Protein AF-A0A3N5H2R0-F1 (afdb_monomer)

Radius of gyration: 17.03 Å; Cα contacts (8 Å, |Δi|>4): 228; chains: 1; bounding box: 40×31×48 Å

Secondary structure (DSSP, 8-state):
-PPPEEEEETTEEEEEE-SS--SS-S-EEE-PPPTT--TTTTTTHHHHHHHH-GGGGGSEEEEEPPSEE-GGGT-TT-EESS---HHHHHHHTTSHHHHHHHHH---TTHHHHHHHHHHHHHHHHTTT---GGG-

Structure (mmCIF, N/CA/C/O backbone):
data_AF-A0A3N5H2R0-F1
#
_entry.id   AF-A0A3N5H2R0-F1
#
loop_
_atom_site.group_PDB
_atom_site.id
_atom_site.type_symbol
_atom_site.label_atom_id
_atom_site.label_alt_id
_atom_site.label_comp_id
_atom_site.label_asym_id
_atom_site.label_entity_id
_atom_site.label_seq_id
_atom_site.pdbx_PDB_ins_code
_atom_site.Cartn_x
_atom_site.Cartn_y
_atom_site.Cartn_z
_atom_site.occupancy
_atom_site.B_iso_or_equiv
_atom_site.auth_seq_id
_atom_site.auth_comp_id
_atom_site.auth_asym_id
_atom_site.auth_atom_id
_atom_site.pdbx_PDB_model_num
ATOM 1 N N . MET A 1 1 ? 3.231 8.170 21.384 1.00 50.50 1 MET A N 1
ATOM 2 C CA . MET A 1 1 ? 3.229 7.594 20.026 1.00 50.50 1 MET A CA 1
ATOM 3 C C . MET A 1 1 ? 2.236 6.459 20.040 1.00 50.50 1 MET A C 1
ATOM 5 O O . MET A 1 1 ? 2.194 5.750 21.033 1.00 50.50 1 MET A O 1
ATOM 9 N N . SER A 1 2 ? 1.395 6.358 19.021 1.00 62.34 2 SER A N 1
ATOM 10 C CA . SER A 1 2 ? 0.558 5.175 18.832 1.00 62.34 2 SER A CA 1
ATOM 11 C C . SER A 1 2 ? 1.466 4.042 18.371 1.00 62.34 2 SER A C 1
ATOM 13 O O . SER A 1 2 ? 2.292 4.276 17.488 1.00 62.34 2 SER A O 1
ATOM 15 N N . ASP A 1 3 ? 1.355 2.864 18.976 1.00 82.88 3 ASP A N 1
ATOM 16 C CA . ASP A 1 3 ? 2.231 1.745 18.634 1.00 82.88 3 ASP A CA 1
ATOM 17 C C . ASP A 1 3 ? 1.963 1.280 17.197 1.00 82.88 3 ASP A C 1
ATOM 19 O O . ASP A 1 3 ? 0.813 1.117 16.777 1.00 82.88 3 ASP A O 1
ATOM 23 N N . VAL A 1 4 ? 3.042 1.092 16.438 1.00 90.75 4 VAL A N 1
ATOM 24 C CA . VAL A 1 4 ? 2.999 0.455 15.122 1.00 90.75 4 VAL A CA 1
ATOM 25 C C . VAL A 1 4 ? 2.943 -1.049 15.355 1.00 90.75 4 VAL A C 1
ATOM 27 O O . VAL A 1 4 ? 3.816 -1.609 16.016 1.00 90.75 4 VAL A O 1
ATOM 30 N N . VAL A 1 5 ? 1.919 -1.709 14.820 1.00 93.12 5 VAL A N 1
ATOM 31 C CA . VAL A 1 5 ? 1.773 -3.164 14.917 1.00 93.12 5 VAL A CA 1
ATOM 32 C C . VAL A 1 5 ? 2.035 -3.781 13.552 1.00 93.12 5 VAL A C 1
ATOM 34 O O . VAL A 1 5 ? 1.237 -3.620 12.627 1.00 93.12 5 VAL A O 1
ATOM 37 N N . SER A 1 6 ? 3.145 -4.502 13.435 1.00 95.00 6 SER A N 1
ATOM 38 C CA . SER A 1 6 ? 3.487 -5.276 12.241 1.00 95.00 6 SER A CA 1
ATOM 39 C C . SER A 1 6 ? 2.812 -6.645 12.291 1.00 95.00 6 SER A C 1
ATOM 41 O O . SER A 1 6 ? 2.837 -7.333 13.312 1.00 95.00 6 SER A O 1
ATOM 43 N N . SER A 1 7 ? 2.191 -7.049 11.188 1.00 94.94 7 SER A N 1
ATOM 44 C CA . SER A 1 7 ? 1.535 -8.351 11.052 1.00 94.94 7 SER A CA 1
ATOM 45 C C . SER A 1 7 ? 1.510 -8.797 9.591 1.00 94.94 7 SER A C 1
ATOM 47 O O . SER A 1 7 ? 1.977 -8.085 8.703 1.00 94.94 7 SER A O 1
ATOM 49 N N . THR A 1 8 ? 0.957 -9.976 9.324 1.00 97.62 8 THR A N 1
ATOM 50 C CA . THR A 1 8 ? 0.681 -10.433 7.961 1.00 97.62 8 THR A CA 1
ATOM 51 C C . THR A 1 8 ? -0.810 -10.308 7.674 1.00 97.62 8 THR A C 1
ATOM 53 O O . THR A 1 8 ? -1.629 -10.845 8.420 1.00 97.62 8 THR A O 1
ATOM 56 N N . ALA A 1 9 ? -1.161 -9.638 6.578 1.00 97.44 9 ALA A N 1
ATOM 57 C CA . ALA A 1 9 ? -2.521 -9.570 6.057 1.00 97.44 9 ALA A CA 1
ATOM 58 C C . ALA A 1 9 ? -2.545 -10.168 4.646 1.00 97.44 9 ALA A C 1
ATOM 60 O O . ALA A 1 9 ? -1.898 -9.664 3.724 1.00 97.44 9 ALA A O 1
ATOM 61 N N . GLY A 1 10 ? -3.271 -11.275 4.479 1.00 97.19 10 GLY A N 1
ATOM 62 C CA . GLY A 1 10 ? -3.186 -12.075 3.259 1.00 97.19 10 GLY A CA 1
ATOM 63 C C . GLY A 1 10 ? -1.756 -12.581 3.040 1.00 97.19 10 GLY A C 1
ATOM 64 O O . GLY A 1 10 ? -1.222 -13.313 3.867 1.00 97.19 10 GLY A O 1
ATOM 65 N N . GLU A 1 11 ? -1.136 -12.169 1.934 1.00 98.12 11 GLU A N 1
ATOM 66 C CA . GLU A 1 11 ? 0.245 -12.529 1.572 1.00 98.12 11 GLU A CA 1
ATOM 67 C C . GLU A 1 11 ? 1.263 -11.399 1.809 1.00 98.12 11 GLU A C 1
ATOM 69 O O . GLU A 1 11 ? 2.422 -11.529 1.410 1.00 98.12 11 GLU A O 1
ATOM 74 N N . LEU A 1 12 ? 0.846 -10.270 2.390 1.00 98.56 12 LEU A N 1
ATOM 75 C CA . LEU A 1 12 ? 1.713 -9.112 2.602 1.00 98.56 12 LEU A CA 1
ATOM 76 C C . LEU A 1 12 ? 2.002 -8.911 4.085 1.00 98.56 12 LEU A C 1
ATOM 78 O O . LEU A 1 12 ? 1.128 -9.055 4.939 1.00 98.56 12 LEU A O 1
ATOM 82 N N . GLU A 1 13 ? 3.238 -8.529 4.375 1.00 98.31 13 GLU A N 1
ATOM 83 C CA . GLU A 1 13 ? 3.571 -7.852 5.620 1.00 98.31 13 GLU A CA 1
ATOM 84 C C . GLU A 1 13 ? 2.909 -6.469 5.614 1.00 98.31 13 GLU A C 1
ATOM 86 O O . GLU A 1 13 ? 2.924 -5.768 4.601 1.00 98.31 13 GLU A O 1
ATOM 91 N N . VAL A 1 14 ? 2.285 -6.094 6.726 1.00 98.25 14 VAL A N 1
ATOM 92 C CA . VAL A 1 14 ? 1.574 -4.828 6.877 1.00 98.25 14 VAL A CA 1
ATOM 93 C C . VAL A 1 14 ? 1.872 -4.241 8.245 1.00 98.25 14 VAL A C 1
ATOM 95 O O . VAL A 1 14 ? 1.708 -4.912 9.266 1.00 98.25 14 VAL A O 1
ATOM 98 N N . HIS A 1 15 ? 2.224 -2.960 8.261 1.00 97.81 15 HIS A N 1
ATOM 99 C CA . HIS A 1 15 ? 2.309 -2.169 9.481 1.00 97.81 15 HIS A CA 1
ATOM 100 C C . HIS A 1 15 ? 0.988 -1.434 9.680 1.00 97.81 15 HIS A C 1
ATOM 102 O O . HIS A 1 15 ? 0.464 -0.819 8.750 1.00 97.81 15 HIS A O 1
ATOM 108 N N . VAL A 1 16 ? 0.414 -1.519 10.875 1.00 96.12 16 VAL A N 1
ATOM 109 C CA . VAL 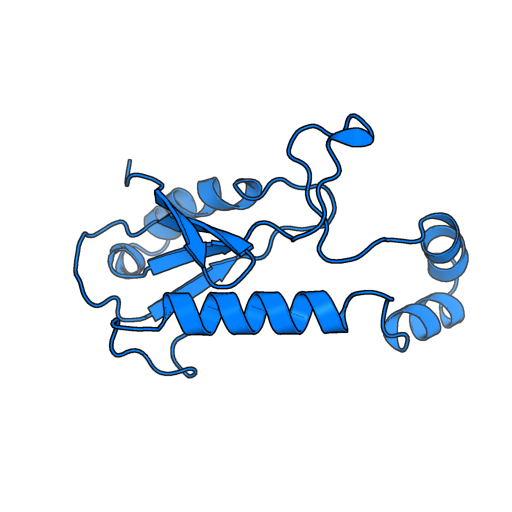A 1 16 ? -0.872 -0.897 11.194 1.00 96.12 16 VAL A CA 1
ATOM 110 C C . VAL A 1 16 ? -0.683 0.127 12.297 1.00 96.12 16 VAL A C 1
ATOM 112 O O . VAL A 1 16 ? -0.056 -0.150 13.318 1.00 96.12 16 VAL A O 1
ATOM 115 N N . VAL A 1 17 ? -1.280 1.301 12.100 1.00 95.31 17 VAL A N 1
ATOM 116 C CA . VAL A 1 17 ? -1.359 2.356 13.109 1.00 95.31 17 VAL A CA 1
ATOM 117 C C . VAL A 1 17 ? -2.820 2.707 13.325 1.00 95.31 17 VAL A C 1
ATOM 119 O O . VAL A 1 17 ? -3.526 3.087 12.392 1.00 95.31 17 VAL A O 1
ATOM 122 N N . GLN A 1 18 ? -3.283 2.607 14.568 1.00 92.19 18 GLN A N 1
ATOM 123 C CA . GLN A 1 18 ? -4.596 3.100 14.964 1.00 92.19 18 GLN A CA 1
ATOM 124 C C . GLN A 1 18 ? -4.443 3.953 16.227 1.00 92.19 18 GLN A C 1
ATOM 126 O O . GLN A 1 18 ? -4.227 3.397 17.303 1.00 92.19 18 GLN A O 1
ATOM 131 N N . PRO A 1 19 ? -4.497 5.292 16.110 1.00 90.00 19 PRO A N 1
ATOM 132 C CA . PRO A 1 19 ? -4.164 6.169 17.224 1.00 90.00 19 PRO A CA 1
ATOM 133 C C . PRO A 1 19 ? -5.072 6.028 18.438 1.00 90.00 19 PRO A C 1
ATOM 135 O O . PRO A 1 19 ? -4.573 5.919 19.556 1.00 90.00 19 PRO A O 1
ATOM 138 N N . ASP A 1 20 ? -6.380 5.987 18.209 1.00 89.44 20 ASP A N 1
ATOM 139 C CA . ASP A 1 20 ? -7.352 5.729 19.258 1.00 89.44 20 ASP A CA 1
ATOM 140 C C . ASP A 1 20 ? -7.743 4.246 19.216 1.00 89.44 20 ASP A C 1
ATOM 142 O O . ASP A 1 20 ? -8.329 3.748 18.246 1.00 89.44 20 ASP A O 1
ATOM 146 N N . ALA A 1 21 ? -7.398 3.518 20.280 1.00 68.81 21 ALA A N 1
ATOM 147 C CA . ALA A 1 21 ? -7.686 2.097 20.400 1.00 68.81 21 ALA A CA 1
ATOM 148 C C . ALA A 1 21 ? -9.205 1.860 20.467 1.00 68.81 21 ALA A C 1
ATOM 150 O O . ALA A 1 21 ? -9.881 2.242 21.420 1.00 68.81 21 ALA A O 1
ATOM 151 N N . GLY A 1 22 ? -9.747 1.206 19.441 1.00 71.94 22 GLY A N 1
ATOM 152 C CA . GLY A 1 22 ? -11.155 0.838 19.351 1.00 71.94 22 GLY A CA 1
ATOM 153 C C . GLY A 1 22 ? -11.344 -0.308 18.355 1.00 71.94 22 GLY A C 1
ATOM 154 O O . GLY A 1 22 ? -10.687 -0.326 17.314 1.00 71.94 22 GLY A O 1
ATOM 155 N N . PRO A 1 23 ? -12.225 -1.285 18.624 1.00 67.00 23 PRO A N 1
ATOM 156 C CA . PRO A 1 23 ? -12.307 -2.494 17.803 1.00 67.00 23 PRO A CA 1
ATOM 157 C C . PRO A 1 23 ? -12.843 -2.241 16.384 1.00 67.00 23 PRO A C 1
ATOM 159 O O . PRO A 1 23 ? -12.659 -3.083 15.508 1.00 67.00 23 PRO A O 1
ATOM 162 N N . ARG A 1 24 ? -13.504 -1.101 16.144 1.00 84.06 24 ARG A N 1
ATOM 163 C CA . ARG A 1 24 ? -14.193 -0.791 14.884 1.00 84.06 24 ARG A CA 1
ATOM 164 C C . ARG A 1 24 ? -13.797 0.599 14.378 1.00 84.06 24 ARG A C 1
ATOM 166 O O . ARG A 1 24 ? -14.429 1.576 14.782 1.00 84.06 24 ARG A O 1
ATOM 173 N N . PRO A 1 25 ? -12.751 0.710 13.543 1.00 90.69 25 PRO A N 1
ATOM 174 C CA . PRO A 1 25 ? -12.425 1.979 12.907 1.00 90.69 25 PRO A CA 1
ATOM 175 C C . PRO A 1 25 ? -13.551 2.372 11.933 1.00 90.69 25 PRO A C 1
ATOM 177 O O . PRO A 1 25 ? -14.167 1.488 11.340 1.00 90.69 25 PRO A O 1
ATOM 180 N N . PRO A 1 26 ? -13.837 3.671 11.728 1.00 93.44 26 PRO A N 1
ATOM 181 C CA . PRO A 1 26 ? -14.839 4.125 10.765 1.00 93.44 26 PRO A CA 1
ATOM 182 C C . PRO A 1 26 ? -14.311 4.135 9.322 1.00 93.44 26 PRO A C 1
ATOM 184 O O . PRO A 1 26 ? -15.092 4.316 8.387 1.00 93.44 26 PRO A O 1
ATOM 187 N N . LEU A 1 27 ? -13.000 4.011 9.133 1.00 95.19 27 LEU A N 1
ATOM 188 C CA . LEU A 1 27 ? -12.320 4.049 7.845 1.00 95.19 27 LEU A CA 1
ATOM 189 C C . LEU A 1 27 ? -10.998 3.285 7.972 1.00 95.19 27 LEU A C 1
ATOM 191 O O . LEU A 1 27 ? -10.319 3.398 9.001 1.00 95.19 27 LEU A O 1
ATOM 195 N N . LEU A 1 28 ? -10.646 2.537 6.933 1.00 95.75 28 LEU A N 1
ATOM 196 C CA . LEU A 1 28 ? -9.299 2.028 6.707 1.00 95.75 28 LEU A CA 1
ATOM 197 C C . LEU A 1 28 ? -8.632 2.931 5.664 1.00 95.75 28 LEU A C 1
ATOM 199 O O . LEU A 1 28 ? -9.257 3.274 4.674 1.00 95.75 28 LEU A O 1
ATOM 203 N N . VAL A 1 29 ? -7.392 3.350 5.888 1.00 97.06 29 VAL A N 1
ATOM 204 C CA . VAL A 1 29 ? -6.605 4.103 4.901 1.00 97.06 29 VAL A CA 1
ATOM 205 C C . VAL A 1 29 ? -5.354 3.304 4.596 1.00 97.06 29 VAL A C 1
ATOM 207 O O . VAL A 1 29 ? -4.592 2.980 5.507 1.00 97.06 29 VAL A O 1
ATOM 210 N N . VAL A 1 30 ? -5.142 2.988 3.321 1.00 97.81 30 VAL A N 1
ATOM 211 C CA . VAL A 1 30 ? -4.008 2.175 2.872 1.00 97.81 30 VAL A CA 1
ATOM 212 C C . VAL A 1 30 ? -2.989 3.051 2.152 1.00 97.81 30 VAL A C 1
ATOM 214 O O . VAL A 1 30 ? -3.296 3.675 1.139 1.00 97.81 30 VAL A O 1
ATOM 217 N N . PHE A 1 31 ? -1.763 3.079 2.665 1.00 98.19 31 PHE A N 1
ATOM 218 C CA . PHE A 1 31 ? -0.644 3.808 2.077 1.00 98.19 31 PHE A CA 1
ATOM 219 C C . PHE A 1 31 ? 0.332 2.835 1.419 1.00 98.19 31 PHE A C 1
ATOM 221 O O . PHE A 1 31 ? 1.050 2.101 2.094 1.00 98.19 31 PHE A O 1
ATOM 228 N N . ASN A 1 32 ? 0.382 2.839 0.087 1.00 98.25 32 ASN A N 1
ATOM 229 C CA . ASN A 1 32 ? 1.347 2.050 -0.672 1.00 98.25 32 ASN A CA 1
ATOM 230 C C . ASN A 1 32 ? 2.614 2.874 -0.929 1.00 98.25 32 ASN A C 1
ATOM 232 O O . ASN A 1 32 ? 2.564 3.902 -1.606 1.00 98.25 32 ASN A O 1
ATOM 236 N N . HIS A 1 33 ? 3.750 2.404 -0.418 1.00 98.25 33 HIS A N 1
ATOM 237 C CA . HIS A 1 33 ? 5.047 3.032 -0.657 1.00 98.25 33 HIS A CA 1
ATOM 238 C C . HIS A 1 33 ? 5.493 2.908 -2.131 1.00 98.25 33 HIS A C 1
ATOM 240 O O . HIS A 1 33 ? 5.002 2.063 -2.893 1.00 98.25 33 HIS A O 1
ATOM 246 N N . GLY A 1 34 ? 6.448 3.755 -2.528 1.00 97.50 34 GLY A N 1
ATOM 247 C CA . GLY A 1 34 ? 7.056 3.755 -3.862 1.00 97.50 34 GLY A CA 1
ATOM 248 C C . GLY A 1 34 ? 8.137 2.683 -4.050 1.00 97.50 34 GLY A C 1
ATOM 249 O O . GLY A 1 34 ? 8.551 2.016 -3.107 1.00 97.50 34 GLY A O 1
ATOM 250 N N . TYR A 1 35 ? 8.617 2.511 -5.282 1.00 96.50 35 TYR A N 1
ATOM 251 C CA . TYR A 1 35 ? 9.669 1.537 -5.598 1.00 96.50 35 TYR A CA 1
ATOM 252 C C . TYR A 1 35 ? 10.952 1.805 -4.797 1.00 96.50 35 TYR A C 1
ATOM 254 O O . TYR A 1 35 ? 11.479 2.915 -4.839 1.00 96.50 35 TYR A O 1
ATOM 262 N N . GLY A 1 36 ? 11.476 0.782 -4.117 1.00 96.56 36 GLY A N 1
ATOM 263 C CA . GLY A 1 36 ? 12.730 0.861 -3.366 1.00 96.56 36 GLY A CA 1
ATOM 264 C C . GLY A 1 36 ? 12.603 1.463 -1.963 1.00 96.56 36 GLY A C 1
ATOM 265 O O . GLY A 1 36 ? 13.591 1.496 -1.239 1.00 96.56 36 GLY A O 1
ATOM 266 N N . ALA A 1 37 ? 11.412 1.910 -1.562 1.00 97.75 37 ALA A N 1
ATOM 267 C CA . ALA A 1 37 ? 11.132 2.307 -0.184 1.00 97.75 37 ALA A CA 1
ATOM 268 C C . ALA A 1 37 ? 10.860 1.076 0.700 1.00 97.75 37 ALA A C 1
ATOM 270 O O . ALA A 1 37 ? 10.524 0.005 0.186 1.00 97.75 37 ALA A O 1
ATOM 271 N N . SER A 1 38 ? 11.004 1.218 2.019 1.00 96.88 38 SER A N 1
ATOM 272 C CA . SER A 1 38 ? 10.630 0.168 2.974 1.00 96.88 38 SER A CA 1
ATOM 273 C C . SER A 1 38 ? 9.118 0.146 3.229 1.00 96.88 38 SER A C 1
ATOM 275 O O . SER A 1 38 ? 8.398 1.089 2.895 1.00 96.88 38 SER A O 1
ATOM 277 N N . GLY A 1 39 ? 8.625 -0.928 3.857 1.00 96.44 39 GLY A N 1
ATOM 278 C CA . GLY A 1 39 ? 7.218 -1.037 4.265 1.00 96.44 39 GLY A CA 1
ATOM 279 C C . GLY A 1 39 ? 6.776 0.035 5.268 1.00 96.44 39 GLY A C 1
ATOM 280 O O . GLY A 1 39 ? 5.604 0.405 5.297 1.00 96.44 39 GLY A O 1
ATOM 281 N N . GLU A 1 40 ? 7.717 0.578 6.043 1.00 96.38 40 GLU A N 1
ATOM 282 C CA . GLU A 1 40 ? 7.460 1.582 7.081 1.00 96.38 40 GLU A CA 1
ATOM 283 C C . GLU A 1 40 ? 7.677 3.030 6.613 1.00 96.38 40 GLU A C 1
ATOM 285 O O . GLU A 1 40 ? 7.365 3.954 7.358 1.00 96.38 40 GLU A O 1
ATOM 290 N N . ASP A 1 41 ? 8.164 3.256 5.386 1.00 97.31 41 ASP A N 1
ATOM 291 C CA . ASP A 1 41 ? 8.579 4.579 4.876 1.00 97.31 41 ASP A CA 1
ATOM 292 C C . ASP A 1 41 ? 7.498 5.666 5.022 1.00 97.31 41 ASP A C 1
ATOM 294 O O . ASP A 1 41 ? 7.785 6.826 5.313 1.00 97.31 41 ASP A O 1
ATOM 298 N N . LEU A 1 42 ? 6.227 5.278 4.883 1.00 97.62 42 LEU A N 1
ATOM 299 C CA . LEU A 1 42 ? 5.090 6.193 4.985 1.00 97.62 42 LEU A CA 1
ATOM 300 C C . LEU A 1 42 ? 4.458 6.257 6.386 1.00 97.62 42 LEU A C 1
ATOM 302 O O . LEU A 1 42 ? 3.618 7.125 6.623 1.00 97.62 42 LEU A O 1
ATOM 306 N N . VAL A 1 43 ? 4.854 5.404 7.336 1.00 97.12 43 VAL A N 1
ATOM 307 C CA . VAL A 1 43 ? 4.328 5.418 8.717 1.00 97.12 43 VAL A CA 1
ATOM 308 C C . VAL A 1 43 ? 4.506 6.788 9.397 1.00 97.12 43 VAL A C 1
ATOM 310 O O . VAL A 1 43 ? 3.550 7.260 10.025 1.00 97.12 43 VAL A O 1
ATOM 313 N N . PRO A 1 44 ? 5.647 7.4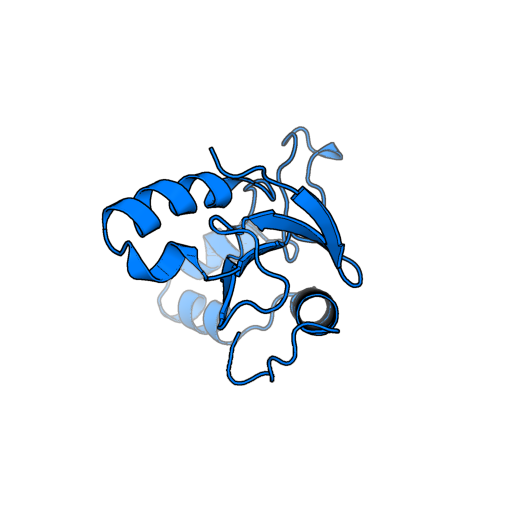96 9.241 1.00 96.31 44 PRO A N 1
ATOM 314 C CA . PRO A 1 44 ? 5.834 8.825 9.823 1.00 96.31 44 PRO A CA 1
ATOM 315 C C . PRO A 1 44 ? 4.858 9.902 9.324 1.00 96.31 44 PRO A C 1
ATOM 317 O O . PRO A 1 44 ? 4.757 10.947 9.960 1.00 96.31 44 PRO A O 1
ATOM 320 N N . PHE A 1 45 ? 4.091 9.673 8.248 1.00 95.06 45 PHE A N 1
ATOM 321 C CA . PHE A 1 45 ? 3.044 10.613 7.823 1.00 95.06 45 PHE A CA 1
ATOM 322 C C . PHE A 1 45 ? 1.849 10.648 8.779 1.00 95.06 45 PHE A C 1
ATOM 324 O O . PHE A 1 45 ? 1.127 11.644 8.809 1.00 95.06 45 PHE A O 1
ATOM 331 N N . VAL A 1 46 ? 1.611 9.589 9.560 1.00 96.00 46 VAL A N 1
ATOM 332 C CA . VAL A 1 46 ? 0.461 9.529 10.474 1.00 96.00 46 VAL A CA 1
ATOM 333 C C . VAL A 1 46 ? 0.457 10.686 11.478 1.00 96.00 46 VAL A C 1
ATOM 335 O O . VAL A 1 46 ? -0.538 11.406 11.500 1.00 96.00 46 VAL A O 1
ATOM 338 N N . PRO A 1 47 ? 1.503 10.925 12.297 1.00 95.12 47 PRO A N 1
ATOM 339 C CA . PRO A 1 47 ? 1.488 12.042 13.244 1.00 95.12 47 PRO A CA 1
ATOM 340 C C . PRO A 1 47 ? 1.260 13.405 12.568 1.00 95.12 47 PRO A C 1
ATOM 342 O O . PRO A 1 47 ? 0.462 14.188 13.075 1.00 95.12 47 PRO A O 1
ATOM 345 N N . GLU A 1 48 ? 1.856 13.645 11.397 1.00 95.81 48 GLU A N 1
ATOM 346 C CA . GLU A 1 48 ? 1.682 14.885 10.621 1.00 95.81 48 GLU A CA 1
ATOM 347 C C . GLU A 1 48 ? 0.236 15.072 10.124 1.00 95.81 48 GLU A C 1
ATOM 349 O O . GLU A 1 48 ? -0.327 16.170 10.161 1.00 95.81 48 GLU A O 1
ATOM 354 N N . LEU A 1 49 ? -0.404 13.985 9.674 1.00 95.19 49 LEU A N 1
ATOM 355 C CA . LEU A 1 49 ? -1.814 13.992 9.276 1.00 95.19 49 LEU A CA 1
ATOM 356 C C . LEU A 1 49 ? -2.732 14.250 10.471 1.00 95.19 49 LEU A C 1
ATOM 358 O O . LEU A 1 49 ? -3.698 14.998 10.341 1.00 95.19 49 LEU A O 1
ATOM 362 N N . LEU A 1 50 ? -2.433 13.659 11.629 1.00 95.56 50 LEU A N 1
ATOM 363 C CA . LEU A 1 50 ? -3.218 13.849 12.850 1.00 95.56 50 LEU A CA 1
ATOM 364 C C . LEU A 1 50 ? -3.082 15.259 13.426 1.00 95.56 50 LEU A C 1
ATOM 366 O O . LEU A 1 50 ? -4.037 15.751 14.023 1.00 95.56 50 LEU A O 1
ATOM 370 N N . GLU A 1 51 ? -1.924 15.903 13.266 1.00 96.31 51 GLU A N 1
ATOM 371 C CA . GLU A 1 51 ? -1.735 17.300 13.664 1.00 96.31 51 GLU A CA 1
ATOM 372 C C . GLU A 1 51 ? -2.631 18.229 12.838 1.00 96.31 51 GLU A C 1
ATOM 374 O O . GLU A 1 51 ? -3.296 19.110 13.382 1.00 96.31 51 GLU A O 1
ATOM 379 N N . ARG A 1 52 ? -2.696 17.998 11.522 1.00 96.81 52 ARG A N 1
ATOM 380 C CA . ARG A 1 52 ? -3.505 18.808 10.599 1.00 96.81 52 ARG A CA 1
ATOM 381 C C . ARG A 1 52 ? -4.992 18.490 10.662 1.00 96.81 52 ARG A C 1
ATOM 383 O O . ARG A 1 52 ? -5.813 19.381 10.461 1.00 96.81 52 ARG A O 1
ATOM 390 N N . GLU A 1 53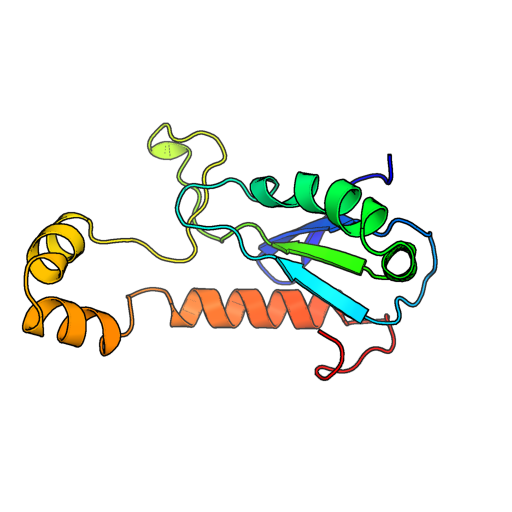 ? -5.338 17.231 10.900 1.00 95.94 53 GLU A N 1
ATOM 391 C CA . GLU A 1 53 ? -6.714 16.750 10.913 1.00 95.94 53 GLU A CA 1
ATOM 392 C C . GLU A 1 53 ? -6.947 15.777 12.088 1.00 95.94 53 GLU A C 1
ATOM 394 O O . GLU A 1 53 ? -6.948 14.549 11.927 1.00 95.94 53 GLU A O 1
ATOM 399 N N . PRO A 1 54 ? -7.189 16.313 13.300 1.00 94.38 54 PRO A N 1
ATOM 400 C CA . PRO A 1 54 ? -7.361 15.511 14.510 1.00 94.38 54 PRO A CA 1
ATOM 401 C C . PRO A 1 54 ? -8.530 14.522 14.464 1.00 94.38 54 PRO A C 1
ATOM 403 O O . PRO A 1 54 ? -8.531 13.544 15.213 1.00 94.38 54 PRO A O 1
ATOM 406 N N . ARG A 1 55 ? -9.530 14.711 13.589 1.00 92.00 55 ARG A N 1
ATOM 407 C CA . ARG A 1 55 ? -10.655 13.760 13.481 1.00 92.00 55 ARG A CA 1
ATOM 408 C C . ARG A 1 55 ? -10.214 12.376 12.983 1.00 92.00 55 ARG A C 1
ATOM 410 O O . ARG A 1 55 ? -10.935 11.396 13.171 1.00 92.00 55 ARG A O 1
ATOM 417 N N . LEU A 1 56 ?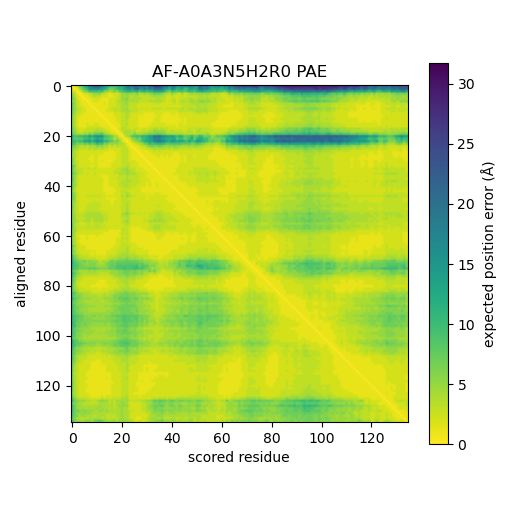 -9.031 12.283 12.366 1.00 94.19 56 LEU A N 1
ATOM 418 C CA . LEU A 1 56 ? -8.468 11.034 11.855 1.00 94.19 56 LEU A CA 1
ATOM 419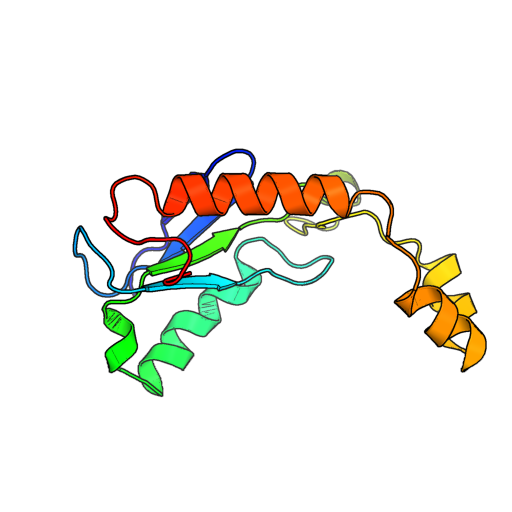 C C . LEU A 1 56 ? -7.921 10.108 12.951 1.00 94.19 56 LEU A C 1
ATOM 421 O O . LEU A 1 56 ? -7.536 8.986 12.644 1.00 94.19 56 LEU A O 1
ATOM 425 N N . ARG A 1 57 ? -7.908 10.507 14.228 1.00 93.19 57 ARG A N 1
ATOM 426 C CA . ARG A 1 57 ? -7.383 9.646 15.306 1.00 93.19 57 ARG A CA 1
ATOM 427 C C . ARG A 1 57 ? -8.129 8.315 15.468 1.00 93.19 57 ARG A C 1
ATOM 429 O O . ARG A 1 57 ? -7.533 7.334 15.897 1.00 93.19 57 ARG A O 1
ATOM 436 N N . SER A 1 58 ? -9.399 8.265 15.064 1.00 92.50 58 SER A N 1
ATOM 437 C CA . SER A 1 58 ? -10.211 7.038 15.060 1.00 92.50 58 SER A CA 1
ATOM 438 C C . SER A 1 58 ? -9.982 6.133 13.839 1.00 92.50 58 SER A C 1
ATOM 440 O O . SER A 1 58 ? -10.449 4.994 13.827 1.00 92.50 58 SER A O 1
ATOM 442 N N . VAL A 1 59 ? -9.289 6.625 12.807 1.00 94.38 59 VAL A N 1
ATOM 443 C CA . VAL A 1 59 ? -9.020 5.904 11.555 1.00 94.38 59 VAL A CA 1
ATOM 444 C C . VAL A 1 59 ? -7.916 4.874 11.766 1.00 94.38 59 VAL A C 1
ATOM 446 O O . VAL A 1 59 ? -6.973 5.091 12.529 1.00 94.38 59 VAL A O 1
ATOM 449 N N . ARG A 1 60 ? -8.028 3.742 11.066 1.00 95.12 60 ARG A N 1
ATOM 450 C CA . ARG A 1 60 ? -6.957 2.749 10.981 1.00 95.12 60 ARG A CA 1
ATOM 451 C C . ARG A 1 60 ? -6.140 2.999 9.721 1.00 95.12 60 ARG A C 1
ATOM 453 O O . ARG A 1 60 ? -6.690 3.011 8.625 1.00 95.12 60 ARG A O 1
ATOM 460 N N . PHE A 1 61 ? -4.836 3.156 9.879 1.00 97.00 61 PHE A N 1
ATOM 461 C CA . PHE A 1 61 ? -3.884 3.289 8.785 1.00 97.00 61 PHE A CA 1
ATOM 462 C C . PHE A 1 61 ? -3.145 1.969 8.590 1.00 97.00 61 PHE A C 1
ATOM 464 O O . PHE A 1 61 ? -2.731 1.350 9.570 1.00 97.00 61 PHE A O 1
ATOM 471 N N . ALA A 1 62 ? -2.983 1.542 7.343 1.00 97.56 62 ALA A N 1
ATOM 472 C CA . ALA A 1 62 ? -2.261 0.334 6.975 1.00 97.56 62 ALA A CA 1
ATOM 473 C C . ALA A 1 62 ? -1.193 0.641 5.923 1.00 97.56 62 ALA A C 1
ATOM 475 O O . ALA A 1 62 ? -1.451 1.332 4.937 1.00 97.56 62 ALA A O 1
ATOM 476 N N . PHE A 1 63 ? -0.009 0.079 6.126 1.00 98.50 63 PHE A N 1
ATOM 477 C CA . PHE A 1 63 ? 1.178 0.280 5.304 1.00 98.50 63 PHE A CA 1
ATOM 478 C C . PHE A 1 63 ? 1.669 -1.093 4.837 1.00 98.50 63 PHE A C 1
ATOM 480 O O . PHE A 1 63 ? 2.474 -1.728 5.520 1.00 98.50 63 PHE A O 1
ATOM 487 N N . PRO A 1 64 ? 1.105 -1.637 3.745 1.00 98.56 64 PRO A N 1
ATOM 488 C CA . PRO A 1 64 ? 1.543 -2.916 3.217 1.00 98.56 64 PRO A CA 1
ATOM 489 C C . PRO A 1 64 ? 2.925 -2.786 2.570 1.00 98.56 64 PRO A C 1
ATOM 491 O O . PRO A 1 64 ? 3.131 -1.962 1.674 1.00 98.56 64 PRO A O 1
ATOM 494 N N . ALA A 1 65 ? 3.851 -3.641 2.992 1.00 98.44 65 ALA A N 1
ATOM 495 C CA . ALA A 1 65 ? 5.152 -3.799 2.368 1.00 98.44 65 ALA A CA 1
ATOM 496 C C . ALA A 1 65 ? 4.998 -4.574 1.054 1.00 98.44 65 ALA A C 1
ATOM 498 O O . ALA A 1 65 ? 4.362 -5.633 0.997 1.00 98.44 65 ALA A O 1
ATOM 499 N N . ALA A 1 66 ? 5.582 -4.054 -0.020 1.00 98.38 66 ALA A N 1
ATOM 500 C CA . ALA A 1 66 ? 5.502 -4.707 -1.314 1.00 98.38 66 ALA A CA 1
ATOM 501 C C . ALA A 1 66 ? 6.210 -6.086 -1.308 1.00 98.38 66 ALA A C 1
ATOM 503 O O . ALA A 1 66 ? 7.199 -6.280 -0.597 1.00 98.38 66 ALA A O 1
ATOM 504 N N . PRO A 1 67 ? 5.733 -7.069 -2.097 1.00 97.69 67 PRO A N 1
ATOM 505 C CA . PRO A 1 67 ? 6.115 -8.473 -1.931 1.00 97.69 67 PRO A CA 1
ATOM 506 C C . PRO A 1 67 ? 7.562 -8.801 -2.320 1.00 97.69 67 PRO A C 1
ATOM 508 O O . PRO A 1 67 ? 8.071 -9.842 -1.906 1.00 97.69 67 PRO A O 1
ATOM 511 N N . LEU A 1 68 ? 8.223 -7.976 -3.137 1.00 97.50 68 LEU A N 1
ATOM 512 C CA . LEU A 1 68 ? 9.596 -8.232 -3.572 1.00 97.50 68 LEU A CA 1
ATOM 513 C C . LEU A 1 68 ? 10.569 -7.554 -2.609 1.00 97.50 68 LEU A C 1
ATOM 515 O O . LEU A 1 68 ? 10.563 -6.330 -2.499 1.00 97.50 68 LEU A O 1
ATOM 519 N N . SER A 1 69 ? 11.399 -8.344 -1.922 1.00 96.38 69 SER A N 1
ATOM 520 C CA . SER A 1 69 ? 12.548 -7.821 -1.173 1.00 96.38 69 SER A CA 1
ATOM 521 C C . SER A 1 69 ? 13.671 -7.441 -2.132 1.00 96.38 69 SER A C 1
ATOM 523 O O . SER A 1 69 ? 13.954 -8.180 -3.075 1.00 96.38 69 SER A O 1
ATOM 525 N N . MET A 1 70 ? 14.321 -6.308 -1.878 1.00 94.75 70 MET A N 1
ATOM 526 C CA . MET A 1 70 ? 15.516 -5.870 -2.604 1.00 94.75 70 MET A CA 1
ATOM 527 C C . MET A 1 70 ? 16.788 -5.999 -1.746 1.00 94.75 70 MET A C 1
ATOM 529 O O . MET A 1 70 ? 17.871 -5.591 -2.173 1.00 94.75 70 MET A O 1
ATOM 533 N N . GLY A 1 71 ? 16.672 -6.594 -0.553 1.00 92.06 71 GLY A N 1
ATOM 534 C CA . GLY A 1 71 ? 17.774 -6.765 0.396 1.00 92.06 71 GLY A CA 1
ATOM 535 C C . GLY A 1 71 ? 18.933 -7.597 -0.155 1.00 92.06 71 GLY A C 1
ATOM 536 O O . GLY A 1 71 ? 20.087 -7.227 0.047 1.00 92.06 71 GLY A O 1
ATOM 537 N N . ASP A 1 72 ? 18.646 -8.631 -0.952 1.00 88.56 72 ASP A N 1
ATOM 538 C CA . ASP A 1 72 ? 19.674 -9.473 -1.590 1.00 88.56 72 ASP A CA 1
ATOM 539 C C . ASP A 1 72 ? 20.561 -8.689 -2.572 1.00 88.56 72 ASP A C 1
ATOM 541 O O . ASP A 1 72 ? 21.704 -9.063 -2.829 1.00 88.56 72 ASP A O 1
ATOM 545 N N . ALA A 1 73 ? 20.058 -7.569 -3.101 1.00 87.62 73 ALA A N 1
ATOM 546 C CA . ALA A 1 73 ? 20.811 -6.650 -3.949 1.00 87.62 73 ALA A CA 1
ATOM 547 C C . ALA A 1 73 ? 21.538 -5.547 -3.149 1.00 87.62 73 ALA A C 1
ATOM 549 O O . ALA A 1 73 ? 22.077 -4.614 -3.745 1.00 87.62 73 ALA A O 1
ATOM 550 N N . GLY A 1 74 ? 21.530 -5.618 -1.812 1.00 91.50 74 GLY A N 1
ATOM 551 C CA . GLY A 1 74 ? 22.170 -4.650 -0.918 1.00 91.50 74 GLY A CA 1
ATOM 552 C C . GLY A 1 74 ? 21.335 -3.410 -0.591 1.00 91.50 74 GLY A C 1
ATOM 553 O O . GLY A 1 74 ? 21.880 -2.442 -0.071 1.00 91.50 74 GLY A O 1
ATOM 554 N N . TRP A 1 75 ? 20.027 -3.419 -0.871 1.00 9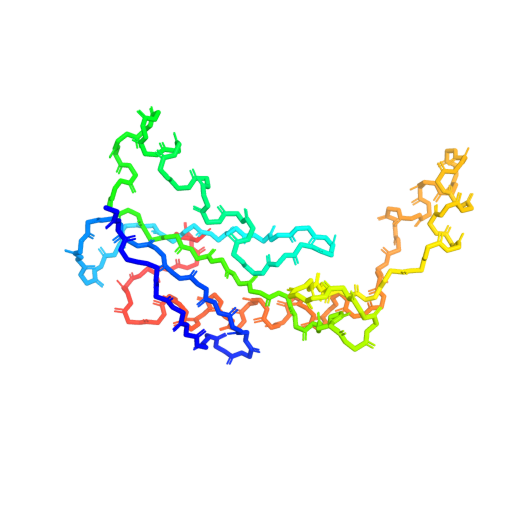1.38 75 TRP A N 1
ATOM 555 C CA . TRP A 1 75 ? 19.143 -2.260 -0.664 1.00 91.38 75 TRP A CA 1
ATOM 556 C C . TRP A 1 75 ? 18.445 -2.250 0.708 1.00 91.38 75 TRP A C 1
ATOM 558 O O . TRP A 1 75 ? 17.462 -1.540 0.896 1.00 91.38 75 TRP A O 1
ATOM 568 N N . GLY A 1 76 ? 18.938 -3.032 1.673 1.00 94.62 76 GLY A N 1
ATOM 569 C CA . GLY A 1 76 ? 18.341 -3.128 3.010 1.00 94.62 76 GLY A CA 1
ATOM 570 C C . GLY A 1 76 ? 16.878 -3.578 2.952 1.00 94.62 76 GLY A C 1
ATOM 571 O O . GLY A 1 76 ? 16.548 -4.518 2.232 1.00 94.62 76 GLY A O 1
ATOM 572 N N . ASP A 1 77 ? 16.002 -2.869 3.664 1.00 95.19 77 ASP A N 1
ATOM 573 C CA . ASP A 1 77 ? 14.569 -3.187 3.765 1.00 95.19 77 ASP A CA 1
ATOM 574 C C . ASP A 1 77 ? 13.732 -2.666 2.585 1.00 95.19 77 ASP A C 1
ATOM 576 O O . ASP A 1 77 ? 12.502 -2.632 2.648 1.00 95.19 77 ASP A O 1
ATOM 580 N N . ALA A 1 78 ? 14.379 -2.235 1.501 1.00 97.50 78 ALA A N 1
ATOM 581 C CA . ALA A 1 78 ? 13.710 -1.776 0.295 1.00 97.50 78 ALA A CA 1
ATOM 582 C C . ALA A 1 78 ? 12.804 -2.859 -0.311 1.00 97.50 78 ALA A C 1
ATOM 584 O O . ALA A 1 78 ? 13.168 -4.037 -0.432 1.00 97.50 78 ALA A O 1
ATOM 585 N N . ARG A 1 79 ? 11.622 -2.428 -0.754 1.00 98.19 79 ARG A N 1
ATOM 586 C CA . ARG A 1 79 ? 10.589 -3.280 -1.336 1.00 98.19 79 ARG A CA 1
ATOM 587 C C . ARG A 1 79 ? 10.148 -2.775 -2.709 1.00 98.19 79 ARG A C 1
ATOM 589 O O . ARG A 1 79 ? 10.186 -1.579 -3.007 1.00 98.19 79 ARG A O 1
ATOM 596 N N . ALA A 1 80 ? 9.658 -3.686 -3.545 1.00 98.00 80 ALA A N 1
ATOM 597 C CA . ALA A 1 80 ? 9.052 -3.354 -4.833 1.00 98.00 80 ALA A CA 1
ATOM 598 C C . ALA A 1 80 ? 7.758 -4.140 -5.081 1.00 98.00 80 ALA A C 1
ATOM 600 O O . ALA A 1 80 ? 7.647 -5.325 -4.763 1.00 98.00 80 ALA A O 1
ATOM 601 N N . TRP A 1 81 ? 6.764 -3.471 -5.673 1.00 98.25 81 TRP A N 1
ATOM 602 C CA . TRP A 1 81 ? 5.492 -4.101 -6.047 1.00 98.25 81 TRP A CA 1
ATOM 603 C C . TRP A 1 81 ? 5.656 -5.029 -7.245 1.00 98.25 81 TRP A C 1
ATOM 605 O O . TRP A 1 81 ? 5.097 -6.123 -7.276 1.00 98.25 81 TRP A O 1
ATOM 615 N N . TRP A 1 82 ? 6.463 -4.602 -8.206 1.00 97.44 82 TRP A N 1
ATOM 616 C CA . TRP A 1 82 ? 6.865 -5.372 -9.369 1.00 97.44 82 TRP A CA 1
ATOM 617 C C . TRP A 1 82 ? 8.272 -4.940 -9.808 1.00 97.44 82 TRP A C 1
ATOM 619 O O . TRP A 1 82 ? 8.709 -3.849 -9.425 1.00 97.44 82 TRP A O 1
ATOM 629 N N . PRO A 1 83 ? 8.999 -5.765 -10.582 1.00 95.19 83 PRO A N 1
ATOM 630 C CA . PRO A 1 83 ? 10.317 -5.401 -11.093 1.00 95.19 83 PRO A CA 1
ATOM 631 C C . PRO A 1 83 ? 10.230 -4.203 -12.042 1.00 95.19 83 PRO A C 1
ATOM 633 O O . PRO A 1 83 ? 9.285 -4.091 -12.823 1.00 95.19 83 PRO A O 1
ATOM 636 N N . LEU A 1 84 ? 11.232 -3.326 -12.014 1.00 92.44 84 LEU A N 1
ATOM 637 C CA . LEU A 1 84 ? 11.306 -2.187 -12.924 1.00 92.44 84 LEU A CA 1
ATOM 638 C C . LEU A 1 84 ? 12.484 -2.344 -13.884 1.00 92.44 84 LEU A C 1
ATOM 640 O O . LEU A 1 84 ? 13.638 -2.420 -13.464 1.00 92.44 84 LEU A O 1
ATOM 644 N N . ASP A 1 85 ? 12.194 -2.353 -15.185 1.00 92.56 85 ASP A N 1
ATOM 645 C CA . ASP A 1 85 ? 13.226 -2.286 -16.217 1.00 92.56 85 ASP A CA 1
ATOM 646 C C . ASP A 1 85 ? 13.709 -0.838 -16.369 1.00 92.56 85 ASP A C 1
ATOM 648 O O . ASP A 1 85 ? 13.111 -0.009 -17.066 1.00 92.56 85 ASP A O 1
ATOM 652 N N . TRP A 1 86 ? 14.811 -0.531 -15.689 1.00 91.81 86 TRP A N 1
ATOM 653 C CA . TRP A 1 86 ? 15.431 0.791 -15.707 1.00 91.81 86 TRP A CA 1
ATOM 654 C C . TRP A 1 86 ? 15.953 1.199 -17.085 1.00 91.81 86 TRP A C 1
ATOM 656 O O . TRP A 1 86 ? 15.903 2.383 -17.433 1.00 91.81 86 TRP A O 1
ATOM 666 N N . VAL A 1 87 ? 16.433 0.252 -17.894 1.00 94.94 87 VAL A N 1
ATOM 667 C CA . VAL A 1 87 ? 16.959 0.549 -19.235 1.00 94.94 87 VAL A CA 1
ATOM 668 C C . VAL A 1 87 ? 15.808 0.946 -20.150 1.00 94.94 87 VAL A C 1
ATOM 670 O O . VAL A 1 87 ? 15.860 1.987 -20.811 1.00 94.94 87 VAL A O 1
ATOM 673 N N . LYS A 1 88 ? 14.720 0.177 -20.131 1.00 94.44 88 LYS A N 1
ATOM 674 C CA . LYS A 1 88 ? 13.507 0.495 -20.883 1.00 94.44 88 LYS A CA 1
ATOM 675 C C . LYS A 1 88 ? 12.880 1.807 -20.423 1.00 94.44 88 LYS A C 1
ATOM 677 O O . LYS A 1 88 ? 12.571 2.655 -21.261 1.00 94.44 88 LYS A O 1
ATOM 682 N N . LEU A 1 89 ? 12.734 2.008 -19.112 1.00 94.19 89 LEU A N 1
ATOM 683 C CA . LEU A 1 89 ? 12.153 3.229 -18.554 1.00 94.19 89 LEU A CA 1
ATOM 684 C C . LEU A 1 89 ? 12.979 4.466 -18.931 1.00 94.19 89 LEU A C 1
ATOM 686 O O . LEU A 1 89 ? 12.428 5.456 -19.419 1.00 94.19 89 LEU A O 1
ATOM 690 N N . SER A 1 90 ? 14.301 4.410 -18.753 1.00 95.81 90 SER A N 1
ATOM 691 C CA . SER A 1 90 ? 15.203 5.519 -19.096 1.00 95.81 90 SER A CA 1
ATOM 692 C C . SER A 1 90 ? 15.226 5.812 -20.596 1.00 95.81 90 SER A C 1
ATOM 694 O O . SER A 1 90 ? 15.300 6.974 -20.986 1.00 95.81 90 SER A O 1
ATOM 696 N N . THR A 1 91 ? 15.097 4.790 -21.443 1.00 96.62 91 THR A N 1
ATOM 697 C CA . THR A 1 91 ? 15.065 4.955 -22.902 1.00 96.62 91 THR A CA 1
ATOM 698 C C . THR A 1 91 ? 13.746 5.571 -23.367 1.00 96.62 91 THR A C 1
ATOM 700 O O . THR A 1 91 ? 13.741 6.593 -24.058 1.00 96.62 91 THR A O 1
ATOM 703 N N . LEU A 1 92 ? 12.613 4.988 -22.968 1.00 95.94 92 LEU A N 1
ATOM 704 C CA . LEU A 1 92 ? 11.290 5.388 -23.454 1.00 95.94 92 LEU A CA 1
ATOM 705 C C . LEU A 1 92 ? 10.818 6.725 -22.866 1.00 95.94 92 LEU A C 1
ATOM 707 O O . LEU A 1 92 ? 10.141 7.493 -23.551 1.00 95.94 92 LEU A O 1
ATOM 711 N N . SER A 1 93 ? 11.212 7.063 -21.636 1.00 96.00 93 SER A N 1
ATOM 712 C CA . SER A 1 93 ? 10.802 8.321 -20.985 1.00 96.00 93 SER A CA 1
ATOM 713 C C . SER A 1 93 ? 11.306 9.590 -21.690 1.00 96.00 93 SER A C 1
ATOM 715 O O . SER A 1 93 ? 10.738 10.667 -21.494 1.00 96.00 93 SER A O 1
ATOM 717 N N . ARG A 1 94 ? 12.326 9.475 -22.552 1.00 96.94 94 ARG A N 1
ATOM 718 C CA . ARG A 1 94 ? 12.962 10.602 -23.258 1.00 96.94 94 ARG A CA 1
ATOM 719 C C . ARG A 1 94 ? 12.116 11.200 -24.377 1.00 96.94 94 ARG A C 1
ATOM 721 O O . ARG A 1 94 ? 12.422 12.298 -24.835 1.00 96.94 94 ARG A O 1
ATOM 728 N N . THR A 1 95 ? 11.078 10.504 -24.842 1.00 97.88 95 THR A N 1
ATOM 729 C CA . THR A 1 95 ? 10.245 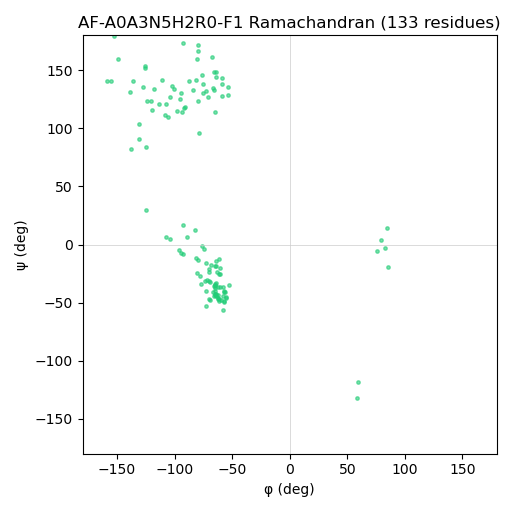10.968 -25.960 1.00 97.88 95 THR A CA 1
ATOM 730 C C . THR A 1 95 ? 8.763 10.994 -25.581 1.00 97.88 95 THR A C 1
ATOM 732 O O . THR A 1 95 ? 8.324 10.222 -24.726 1.00 97.88 95 THR A O 1
ATOM 735 N N . PRO A 1 96 ? 7.942 11.870 -26.193 1.00 97.94 96 PRO A N 1
ATOM 736 C CA . PRO A 1 96 ? 6.492 11.832 -26.007 1.00 97.94 96 PRO A CA 1
ATOM 737 C C . PRO A 1 96 ? 5.878 10.462 -26.337 1.00 97.94 96 PRO A C 1
ATOM 739 O O . PRO A 1 96 ? 5.128 9.942 -25.515 1.00 97.94 96 PRO A O 1
ATOM 742 N N . ALA A 1 97 ? 6.265 9.857 -27.467 1.00 97.56 97 ALA A N 1
ATOM 743 C CA . ALA A 1 97 ? 5.767 8.551 -27.904 1.00 97.56 97 ALA A CA 1
ATOM 744 C C . ALA A 1 97 ? 6.180 7.412 -26.955 1.00 97.56 97 ALA A C 1
ATOM 746 O O . ALA A 1 97 ? 5.354 6.586 -26.580 1.00 97.56 97 ALA A O 1
ATOM 747 N N . GLY A 1 98 ? 7.431 7.393 -26.483 1.00 97.38 98 GLY A N 1
ATOM 748 C CA . GLY A 1 98 ? 7.870 6.390 -25.511 1.00 97.38 98 GLY A CA 1
ATOM 749 C C . GLY A 1 98 ? 7.170 6.531 -24.153 1.00 97.38 98 GLY A C 1
ATOM 750 O O . GLY A 1 98 ? 6.805 5.530 -23.541 1.00 97.38 98 GLY A O 1
ATOM 751 N N . ARG A 1 99 ? 6.879 7.761 -23.701 1.00 96.62 99 ARG A N 1
ATOM 752 C CA . ARG A 1 99 ? 6.054 7.990 -22.497 1.00 96.62 99 ARG A CA 1
ATOM 753 C C . ARG A 1 99 ? 4.615 7.513 -22.672 1.00 96.62 99 ARG A C 1
ATOM 755 O O . ARG A 1 99 ? 4.019 7.047 -21.708 1.00 96.62 99 ARG A O 1
ATOM 762 N N . GLU A 1 100 ? 4.046 7.652 -23.864 1.00 97.38 100 GLU A N 1
ATOM 763 C CA . GLU A 1 100 ? 2.726 7.101 -24.180 1.00 97.38 100 GLU A CA 1
ATOM 764 C C . GLU A 1 100 ? 2.733 5.573 -24.151 1.00 97.38 100 GLU A C 1
ATOM 766 O O . GLU A 1 100 ? 1.871 4.978 -23.510 1.00 97.38 100 GLU A O 1
ATOM 771 N N . GLN A 1 101 ? 3.754 4.947 -24.736 1.00 95.94 101 GLN A N 1
ATOM 772 C CA . GLN A 1 101 ? 3.933 3.501 -24.664 1.00 95.94 101 GLN A CA 1
ATOM 773 C C . GLN A 1 101 ? 4.019 3.013 -23.211 1.00 95.94 101 GLN A C 1
ATOM 775 O O . GLN A 1 101 ? 3.284 2.105 -22.836 1.00 95.94 101 GLN A O 1
ATOM 780 N N . LEU A 1 102 ? 4.850 3.650 -22.378 1.00 94.56 102 LEU A N 1
ATOM 781 C CA . LEU A 1 102 ? 4.971 3.307 -20.955 1.00 94.56 102 LEU A CA 1
ATOM 782 C C . LEU A 1 102 ? 3.635 3.411 -20.202 1.00 94.56 102 LEU A C 1
ATOM 784 O O . LEU A 1 102 ? 3.381 2.601 -19.319 1.00 94.56 102 LEU A O 1
ATOM 788 N N . ARG A 1 103 ? 2.782 4.392 -20.534 1.00 92.94 103 ARG A N 1
ATOM 789 C CA . ARG A 1 103 ? 1.459 4.552 -19.900 1.00 92.94 103 ARG A CA 1
ATOM 790 C C . ARG A 1 103 ? 0.464 3.463 -20.296 1.00 92.94 103 ARG A C 1
ATOM 792 O O . ARG A 1 103 ? -0.415 3.148 -19.503 1.00 92.94 103 ARG A O 1
ATOM 799 N N . ASN A 1 104 ? 0.579 2.939 -21.513 1.00 95.25 104 ASN A N 1
ATOM 800 C CA . ASN A 1 104 ? -0.357 1.957 -22.063 1.00 95.25 104 ASN A CA 1
ATOM 801 C C . ASN A 1 104 ? 0.087 0.506 -21.823 1.00 95.25 104 ASN A C 1
ATOM 803 O O . ASN A 1 104 ? -0.667 -0.426 -22.098 1.00 95.25 104 ASN A O 1
ATOM 807 N N . GLU A 1 105 ? 1.301 0.304 -21.320 1.00 93.94 105 GLU A N 1
ATOM 808 C CA . GLU A 1 105 ? 1.833 -1.010 -20.995 1.00 93.94 105 GLU A CA 1
ATOM 809 C C . GLU A 1 105 ? 1.463 -1.431 -19.568 1.00 93.94 105 GLU A C 1
ATOM 811 O O . GLU A 1 105 ? 1.504 -0.638 -18.629 1.00 93.94 105 GLU A O 1
ATOM 816 N N . VAL A 1 106 ? 1.139 -2.712 -19.396 1.00 94.12 106 VAL A N 1
ATOM 817 C CA . VAL A 1 106 ? 0.963 -3.334 -18.081 1.00 94.12 106 VAL A CA 1
ATOM 818 C C . VAL A 1 106 ? 2.297 -3.968 -17.679 1.00 94.12 106 VAL A C 1
ATOM 820 O O . VAL A 1 106 ? 2.705 -4.929 -18.332 1.00 94.12 106 VAL A O 1
ATOM 823 N N . PRO A 1 107 ? 2.972 -3.481 -16.620 1.00 94.38 107 PRO A N 1
ATOM 824 C CA . PRO A 1 107 ? 4.218 -4.074 -16.162 1.00 94.38 107 PRO A CA 1
ATOM 825 C C . PRO A 1 107 ? 4.045 -5.541 -15.774 1.00 94.38 107 PRO A C 1
ATOM 827 O O . PRO A 1 107 ? 3.039 -5.931 -15.165 1.00 94.38 107 PRO A O 1
ATOM 830 N N . GLU A 1 108 ? 5.065 -6.345 -16.066 1.00 95.06 108 GLU A N 1
ATOM 831 C CA . GLU A 1 108 ? 5.170 -7.693 -15.521 1.00 95.06 108 GLU A CA 1
ATOM 832 C C . GLU A 1 108 ? 5.068 -7.640 -13.992 1.00 95.06 108 GLU A C 1
ATOM 834 O O . GLU A 1 108 ? 5.646 -6.771 -13.352 1.00 95.06 108 GLU A O 1
ATOM 839 N N . GLY A 1 109 ? 4.294 -8.543 -13.390 1.00 96.50 109 GLY A N 1
ATOM 840 C CA . GLY A 1 109 ? 4.109 -8.590 -11.939 1.00 96.50 109 GLY A CA 1
ATOM 841 C C . GLY A 1 109 ? 3.013 -7.671 -11.385 1.00 96.50 109 GLY A C 1
ATOM 842 O O . GLY A 1 109 ? 2.479 -7.991 -10.320 1.00 96.50 109 GLY A O 1
ATOM 843 N N . LEU A 1 110 ? 2.563 -6.631 -12.106 1.00 96.75 110 LEU A N 1
ATOM 844 C CA . LEU A 1 110 ? 1.507 -5.721 -11.618 1.00 96.75 110 LEU A CA 1
ATOM 845 C C . LEU A 1 110 ? 0.213 -6.471 -11.253 1.00 96.75 110 LEU A C 1
ATOM 847 O O . LEU A 1 110 ? -0.407 -6.199 -10.226 1.00 96.75 110 LEU A O 1
ATOM 851 N N . GLY A 1 111 ? -0.189 -7.454 -12.063 1.00 97.94 111 GLY A N 1
ATOM 852 C CA . GLY A 1 111 ? -1.373 -8.272 -11.778 1.00 97.94 111 GLY A CA 1
ATOM 853 C C . GLY A 1 111 ? -1.235 -9.123 -10.509 1.00 97.94 111 GLY A C 1
ATOM 854 O O . GLY A 1 111 ? -2.209 -9.300 -9.782 1.00 97.94 111 GLY A O 1
ATOM 855 N N . SER A 1 112 ? -0.029 -9.623 -10.222 1.00 98.12 112 SER A N 1
ATOM 856 C CA . SER A 1 112 ? 0.264 -10.363 -8.987 1.00 98.12 112 SER A CA 1
ATOM 857 C C . SER A 1 112 ? 0.230 -9.433 -7.773 1.00 98.12 112 SER A C 1
ATOM 859 O O . SER A 1 112 ? -0.472 -9.716 -6.804 1.00 98.12 112 SER A O 1
ATOM 861 N N . ALA A 1 113 ? 0.893 -8.276 -7.869 1.00 98.44 113 ALA A N 1
ATOM 862 C CA . ALA A 1 113 ? 0.882 -7.235 -6.844 1.00 98.44 113 ALA A CA 1
ATOM 863 C C . ALA A 1 113 ? -0.545 -6.789 -6.494 1.00 98.44 113 ALA A C 1
ATOM 865 O O . ALA A 1 113 ? -0.901 -6.733 -5.319 1.00 98.44 113 ALA A O 1
ATOM 866 N N . ARG A 1 114 ? -1.386 -6.557 -7.514 1.00 98.25 114 ARG A N 1
ATOM 867 C CA . ARG A 1 114 ? -2.801 -6.200 -7.339 1.00 98.25 114 ARG A CA 1
ATOM 868 C C . ARG A 1 114 ? -3.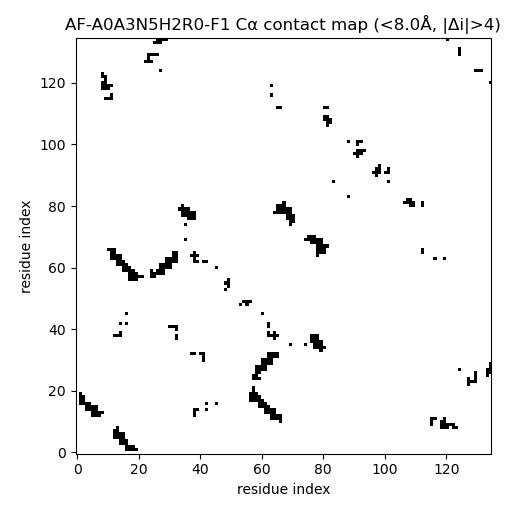556 -7.246 -6.522 1.00 98.25 114 ARG A C 1
ATOM 870 O O . ARG A 1 114 ? -4.232 -6.871 -5.573 1.00 98.25 114 ARG A O 1
ATOM 877 N N . ARG A 1 115 ? -3.435 -8.534 -6.866 1.00 98.62 115 ARG A N 1
ATOM 878 C CA . ARG A 1 115 ? -4.127 -9.612 -6.138 1.00 98.62 115 ARG A CA 1
ATOM 879 C C . ARG A 1 115 ? -3.681 -9.695 -4.681 1.00 98.62 115 ARG A C 1
ATOM 881 O O . ARG A 1 115 ? -4.525 -9.807 -3.801 1.00 98.62 115 ARG A O 1
ATOM 888 N N . LYS A 1 116 ? -2.375 -9.588 -4.422 1.00 98.69 116 LYS A N 1
ATOM 889 C CA . LYS A 1 116 ? -1.837 -9.611 -3.053 1.00 98.69 116 LYS A CA 1
ATOM 890 C C . LYS A 1 116 ? -2.320 -8.422 -2.228 1.00 98.69 116 LYS A C 1
ATOM 892 O O . LYS A 1 116 ? -2.716 -8.603 -1.083 1.00 98.69 116 LYS A O 1
ATOM 897 N N . LEU A 1 117 ? -2.342 -7.227 -2.822 1.00 98.56 117 LEU A N 1
ATOM 898 C CA . LEU A 1 117 ? -2.871 -6.032 -2.168 1.00 98.56 117 LEU A CA 1
ATOM 899 C C . LEU A 1 117 ? -4.372 -6.160 -1.878 1.00 98.56 117 LEU A C 1
ATOM 901 O O . LEU A 1 117 ? -4.801 -5.833 -0.778 1.00 98.56 117 LEU A O 1
ATOM 905 N N . GLN A 1 118 ? -5.160 -6.675 -2.826 1.00 98.19 118 GLN A N 1
ATOM 906 C CA . GLN A 1 118 ? -6.586 -6.946 -2.614 1.00 98.19 118 GLN A CA 1
ATOM 907 C C . GLN A 1 118 ? -6.805 -7.935 -1.462 1.00 98.19 118 GLN A C 1
ATOM 909 O O . GLN A 1 118 ? -7.570 -7.631 -0.553 1.00 98.19 118 GLN A O 1
ATOM 914 N N . GLY A 1 119 ? -6.069 -9.051 -1.433 1.00 98.38 119 GLY A N 1
ATOM 915 C CA . GLY A 1 119 ? -6.152 -10.021 -0.336 1.00 98.38 119 GLY A CA 1
ATOM 916 C C . GLY A 1 119 ? -5.731 -9.444 1.021 1.00 98.38 119 GLY A C 1
ATOM 917 O O . GLY A 1 119 ? -6.344 -9.753 2.041 1.00 98.38 119 GLY A O 1
ATOM 918 N N . ALA A 1 120 ? -4.728 -8.560 1.049 1.00 98.31 120 ALA A N 1
ATOM 919 C CA . ALA A 1 120 ? -4.344 -7.846 2.266 1.00 98.31 120 ALA A CA 1
ATOM 920 C C . ALA A 1 120 ? -5.453 -6.896 2.748 1.00 98.31 120 ALA A C 1
ATOM 922 O O . ALA A 1 120 ? -5.771 -6.882 3.934 1.00 98.31 120 ALA A O 1
ATOM 923 N N . ILE A 1 121 ? -6.080 -6.143 1.839 1.00 97.81 121 ILE A N 1
ATOM 924 C CA . ILE A 1 121 ? -7.209 -5.254 2.153 1.00 97.81 121 ILE A CA 1
ATOM 925 C C . ILE A 1 121 ? -8.400 -6.051 2.694 1.00 97.81 121 ILE A C 1
ATOM 927 O O . ILE A 1 121 ? -8.954 -5.691 3.730 1.00 97.81 121 ILE A O 1
ATOM 931 N N . GLU A 1 122 ? -8.764 -7.157 2.044 1.00 97.19 122 GLU A N 1
ATOM 932 C CA . GLU A 1 122 ? -9.835 -8.046 2.507 1.00 97.19 122 GLU A CA 1
ATOM 933 C C . GLU A 1 122 ? -9.553 -8.577 3.921 1.00 97.19 122 GLU A C 1
ATOM 935 O O . GLU A 1 122 ? -10.428 -8.528 4.789 1.00 97.19 122 GLU A O 1
ATOM 940 N N . ALA A 1 123 ? -8.316 -9.008 4.186 1.00 96.75 123 ALA A N 1
ATOM 941 C CA . ALA A 1 123 ? -7.898 -9.467 5.508 1.00 96.75 123 ALA A CA 1
ATOM 942 C C . ALA A 1 123 ? -7.936 -8.349 6.569 1.00 96.75 123 ALA A C 1
ATOM 944 O O . ALA A 1 123 ? -8.331 -8.604 7.705 1.00 96.75 123 ALA A O 1
ATOM 945 N N . LEU A 1 124 ? -7.573 -7.112 6.215 1.00 94.75 124 LEU A N 1
ATOM 946 C CA . LEU A 1 124 ? -7.614 -5.957 7.124 1.00 94.75 124 LEU A CA 1
ATOM 947 C C . LEU A 1 124 ? -9.041 -5.484 7.432 1.00 94.75 124 LEU A C 1
ATOM 949 O O . LEU A 1 124 ? -9.290 -4.957 8.520 1.00 94.75 124 LEU A O 1
ATOM 953 N N . LEU A 1 125 ? -9.968 -5.651 6.485 1.00 94.25 125 LEU A N 1
ATOM 954 C CA . LEU A 1 125 ? -11.386 -5.336 6.662 1.00 94.25 125 LEU A CA 1
ATOM 955 C C . LEU A 1 125 ? -12.123 -6.423 7.456 1.00 94.25 125 LEU A C 1
ATOM 957 O O . LEU A 1 125 ? -13.105 -6.118 8.144 1.00 94.25 125 LEU A O 1
ATOM 961 N N . ALA A 1 126 ? -11.653 -7.672 7.418 1.00 92.62 126 ALA A N 1
ATOM 962 C CA . ALA A 1 126 ? -12.270 -8.784 8.132 1.00 92.62 126 ALA A CA 1
ATOM 963 C C . ALA A 1 126 ? -12.445 -8.478 9.634 1.00 92.62 126 ALA A C 1
ATOM 965 O O . ALA A 1 126 ? -11.529 -8.051 10.332 1.00 92.62 126 ALA A O 1
ATOM 966 N N . GLY A 1 127 ? -13.665 -8.669 10.144 1.00 85.88 127 GLY A N 1
ATOM 967 C CA . GLY A 1 127 ? -13.996 -8.443 11.558 1.00 85.88 127 GLY A CA 1
ATOM 968 C C . GLY A 1 127 ? -14.137 -6.975 11.987 1.00 85.88 127 GLY A C 1
ATOM 969 O O . GLY A 1 127 ? -14.567 -6.723 13.111 1.00 85.88 127 GLY A O 1
ATOM 970 N N . THR A 1 128 ? -13.853 -6.001 11.114 1.00 89.50 128 THR A N 1
ATOM 971 C CA . THR A 1 128 ? -14.012 -4.564 11.430 1.00 89.50 128 THR A CA 1
ATOM 972 C C . THR A 1 128 ? -15.456 -4.076 11.304 1.00 89.50 128 THR A C 1
ATOM 974 O O . THR A 1 128 ? -15.844 -3.103 11.951 1.00 89.50 128 THR A O 1
ATOM 977 N N . GLY A 1 129 ? -16.261 -4.761 10.484 1.00 90.19 129 GLY A N 1
ATOM 978 C CA . GLY A 1 129 ? -17.595 -4.313 10.079 1.00 90.19 129 GLY A CA 1
ATOM 979 C C . GLY A 1 129 ? -17.590 -3.249 8.974 1.00 90.19 129 GLY A C 1
ATOM 980 O O . GLY A 1 129 ? -18.661 -2.761 8.626 1.00 90.19 129 GLY A O 1
ATOM 981 N N . LEU A 1 130 ? -16.419 -2.890 8.434 1.00 92.19 130 LEU A N 1
ATOM 982 C CA . LEU A 1 130 ? -16.285 -2.024 7.264 1.00 92.19 130 LEU A CA 1
ATOM 983 C C . LEU A 1 130 ? -16.484 -2.814 5.966 1.00 92.19 130 LEU A C 1
ATOM 985 O O . LEU A 1 130 ? -16.025 -3.951 5.847 1.00 92.19 130 LEU A O 1
ATOM 989 N N . GLY A 1 131 ? -17.147 -2.186 4.994 1.00 91.69 131 GLY A N 1
ATOM 990 C CA . GLY A 1 131 ? -17.209 -2.655 3.615 1.00 91.69 131 GLY A CA 1
ATOM 991 C C . GLY A 1 131 ? -16.115 -2.036 2.731 1.00 91.69 131 GLY A C 1
ATOM 992 O O . GLY A 1 131 ? -15.383 -1.142 3.172 1.00 91.69 131 GLY A O 1
ATOM 993 N N . PRO A 1 132 ? -15.988 -2.492 1.472 1.00 90.56 132 PRO A N 1
ATOM 994 C CA . PRO A 1 132 ? -14.994 -1.992 0.515 1.00 90.56 132 PRO A CA 1
ATOM 995 C C . PRO A 1 132 ? -15.184 -0.515 0.133 1.00 90.56 132 PRO A C 1
ATOM 997 O O . PRO A 1 132 ? -14.284 0.094 -0.427 1.00 90.56 132 PRO A O 1
ATOM 1000 N N . GLU A 1 133 ? -16.330 0.091 0.436 1.00 93.69 133 GLU A N 1
ATOM 1001 C CA . GLU A 1 133 ? -16.583 1.527 0.277 1.00 93.69 133 GLU A CA 1
ATOM 1002 C C . GLU A 1 133 ? -15.931 2.396 1.370 1.00 93.69 133 GLU A C 1
ATOM 1004 O O . GLU A 1 133 ? -16.074 3.620 1.360 1.00 93.69 133 GLU A O 1
ATOM 1009 N N . ARG A 1 134 ? -15.252 1.767 2.339 1.00 93.75 134 ARG A N 1
ATOM 1010 C CA . ARG A 1 134 ? -14.611 2.403 3.502 1.00 93.75 134 ARG A CA 1
ATOM 1011 C C . ARG A 1 134 ? -13.121 2.057 3.616 1.00 93.75 134 ARG A C 1
ATOM 1013 O O . ARG A 1 134 ? -12.599 2.015 4.736 1.00 93.75 134 ARG A O 1
ATOM 1020 N N . VAL A 1 135 ? -12.464 1.816 2.479 1.00 91.75 135 VAL A N 1
ATOM 1021 C CA . VAL A 1 135 ? -11.008 1.646 2.349 1.00 91.75 135 VAL A CA 1
ATOM 1022 C C . VAL A 1 135 ? -10.417 2.592 1.310 1.00 91.75 135 VAL A C 1
ATOM 1024 O O . VAL A 1 135 ? -11.137 2.889 0.330 1.00 91.75 135 VAL A O 1
#

Sequence (135 aa):
MSDVVSSTAGELEVHVVQPDAGPRPPLLVVFNHGYGASGEDLVPFVPELLEREPRLRSVRFAFPAAPLSMGDAGWGDARAWWP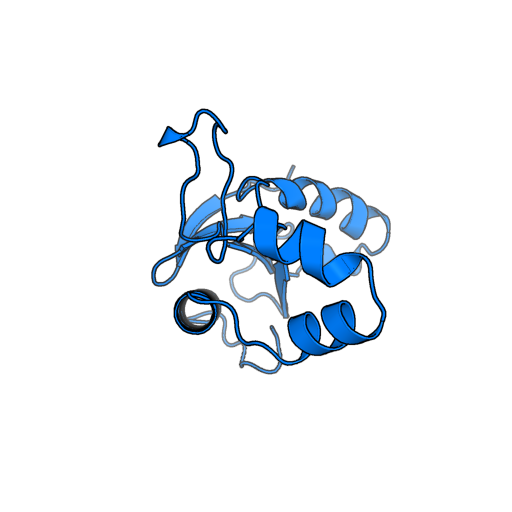LDWVKLSTLSRTPAGREQLRNEVPEGLGSARRKLQGAIEALLAGTGLGPERV

Solvent-accessible surface area (backbone atoms only — not comparable to full-atom values): 7514 Å² total; per-residue (Å²): 130,62,69,75,46,76,47,74,26,64,81,25,48,28,38,33,39,45,63,47,88,65,86,55,44,87,33,44,44,76,49,76,64,59,82,61,36,32,42,61,70,61,58,73,49,52,66,59,48,36,73,78,40,61,83,52,37,50,30,31,38,37,20,48,26,43,80,39,75,35,37,92,78,71,52,55,70,12,15,23,58,43,82,77,63,61,69,59,50,64,60,28,61,74,38,75,68,34,41,50,49,60,70,75,53,80,61,67,48,46,71,58,37,49,52,39,50,50,40,20,50,53,50,67,36,57,89,35,82,54,57,83,92,37,88

pLDDT: mean 94.14, std 6.76, range [50.5, 98.69]

Foldseek 3Di:
DFDWDWDDQQNWIKTKGQQDDDLAQQFEAEDEDDALDALCNCVVVVVVCCVVPVVCNSYMYMRTFANDACVVVVSPRTGDVADDDPVLCVVLVVDPVSVVVVVPDDDPNNVVSVVRVVRRVVRVCPSNPDDPVRD

Mean predicted aligned error: 3.8 Å

Nearest PDB structures (foldseek):
  7av5-assembly1_AAA  TM=5.718E-01  e=4.860E-02  uncultured bacterium
  7auy-assembly1_A  TM=5.713E-01  e=1.293E-01  uncultured bacterium
  1xqx-assembly1_A  TM=4.711E-01  e=4.860E-02  Thermoplasma acidophilum
  3g02-assembly1_A  TM=5.225E-01  e=2.178E-01  Aspergillus niger
  2xmr-assembly3_C  TM=3.899E-01  e=1.678E-01  Homo sapiens